Protein 2XEU (pdb70)

Structure (mmCIF, N/CA/C/O backbone):
data_2XEU
#
_entry.id   2XEU
#
_cell.length_a   72.616
_cell.length_b   72.616
_cell.length_c   72.616
_cell.angle_alpha   90.00
_cell.angle_beta   90.00
_cell.angle_gamma   90.00
#
_symmetry.space_group_name_H-M   'P 41 3 2'
#
loop_
_entity.id
_entity.type
_entity.pdbx_description
1 polymer 'RING FINGER PROTEIN 4'
2 branched beta-D-fructofuranose-(2-1)-alpha-D-glucopyranose
3 non-polymer 'ZINC ION'
4 non-polymer 'SULFATE ION'
5 water water
#
loop_
_atom_site.group_PDB
_atom_site.id
_atom_site.type_symbol
_atom_site.label_atom_id
_atom_site.label_alt_id
_atom_site.label_comp_id
_atom_site.label_asym_id
_atom_site.label_entity_id
_atom_site.label_seq_id
_atom_site.pdbx_PDB_ins_code
_atom_site.Cartn_x
_atom_site.Cartn_y
_atom_site.Cartn_z
_atom_site.occupancy
_atom_site.B_iso_or_equiv
_atom_site.auth_seq_id
_atom_site.auth_comp_id
_atom_site.auth_asym_id
_atom_site.auth_atom_id
_atom_site.pdbx_PDB_model_num
ATOM 1 N N . GLY A 1 1 ? 58.691 48.538 29.387 1.00 22.32 1 GLY A N 1
ATOM 2 C CA . GLY A 1 1 ? 58.841 47.519 30.449 1.00 23.37 1 GLY A CA 1
ATOM 3 C C . GLY A 1 1 ? 57.690 47.537 31.426 1.00 22.76 1 GLY A C 1
ATOM 4 O O . GLY A 1 1 ? 57.128 48.589 31.740 1.00 25.17 1 GLY A O 1
ATOM 5 N N . ALA A 1 2 ? 57.341 46.359 31.910 1.00 23.51 2 ALA A N 1
ATOM 6 C CA . ALA A 1 2 ? 56.257 46.199 32.844 1.00 24.11 2 ALA A CA 1
ATOM 7 C C . ALA A 1 2 ? 56.517 44.952 33.650 1.00 24.56 2 ALA A C 1
ATOM 8 O O . ALA A 1 2 ? 57.403 44.153 33.320 1.00 24.46 2 ALA A O 1
ATOM 10 N N . MET A 1 3 ? 55.755 44.796 34.716 1.00 24.08 3 MET A N 1
ATOM 11 C CA A MET A 1 3 ? 55.774 43.577 35.509 0.50 24.71 3 MET A CA 1
ATOM 12 C CA B MET A 1 3 ? 55.784 43.574 35.494 0.50 24.88 3 MET A CA 1
ATOM 13 C C . MET A 1 3 ? 54.366 43.023 35.478 1.00 24.41 3 MET A C 1
ATOM 14 O O . MET A 1 3 ? 53.492 43.491 36.203 1.00 26.38 3 MET A O 1
ATOM 23 N N . VAL A 1 4 ? 54.164 42.076 34.580 1.00 23.11 4 VAL A N 1
ATOM 24 C CA A VAL A 1 4 ? 52.915 41.343 34.467 0.50 22.10 4 VAL A CA 1
ATOM 25 C CA B VAL A 1 4 ? 52.914 41.363 34.414 0.50 22.10 4 VAL A CA 1
ATOM 26 C C . VAL A 1 4 ? 53.291 39.915 34.167 1.00 21.87 4 VAL A C 1
ATOM 27 O O . VAL A 1 4 ? 54.349 39.650 33.604 1.00 22.57 4 VAL A O 1
ATOM 34 N N . SER A 1 5 ? 52.433 38.992 34.570 1.00 21.47 5 SER A N 1
ATOM 35 C CA . SER A 1 5 ? 52.688 37.581 34.338 1.00 22.28 5 SER A CA 1
ATOM 36 C C . SER A 1 5 ? 51.544 36.969 33.543 1.00 20.92 5 SER A C 1
ATOM 37 O O . SER A 1 5 ? 50.388 37.362 33.709 1.00 22.38 5 SER A O 1
ATOM 40 N N . CYS A 1 6 ? 51.879 36.015 32.675 1.00 20.02 6 CYS A N 1
ATOM 41 C CA . CYS A 1 6 ? 50.885 35.257 31.909 1.00 19.30 6 CYS A CA 1
ATOM 42 C C . CYS A 1 6 ? 50.339 34.155 32.805 1.00 19.50 6 CYS A C 1
ATOM 43 O O . CYS A 1 6 ? 51.105 33.376 33.344 1.00 21.45 6 CYS A O 1
ATOM 46 N N . PRO A 1 7 ? 49.012 34.076 32.960 1.00 18.71 7 PRO A N 1
ATOM 47 C CA . PRO A 1 7 ? 48.481 33.061 33.861 1.00 19.26 7 PRO A CA 1
ATOM 48 C C . PRO A 1 7 ? 48.562 31.606 33.374 1.00 20.23 7 PRO A C 1
ATOM 49 O O . PRO A 1 7 ? 48.372 30.699 34.190 1.00 22.14 7 PRO A O 1
ATOM 53 N N . ILE A 1 8 ? 48.821 31.391 32.082 1.00 20.23 8 ILE A N 1
ATOM 54 C CA . ILE A 1 8 ? 48.874 30.042 31.511 1.00 21.06 8 ILE A CA 1
ATOM 55 C C . ILE A 1 8 ? 50.279 29.448 31.653 1.00 22.74 8 ILE A C 1
ATOM 56 O O . ILE A 1 8 ? 50.431 28.359 32.191 1.00 24.73 8 ILE A O 1
ATOM 61 N N . CYS A 1 9 ? 51.307 30.162 31.182 1.00 23.22 9 CYS A N 1
ATOM 62 C CA . CYS A 1 9 ? 52.692 29.699 31.357 1.00 24.29 9 CYS A CA 1
ATOM 63 C C . CYS A 1 9 ? 53.313 30.159 32.686 1.00 23.47 9 CYS A C 1
ATOM 64 O O . CYS A 1 9 ? 54.300 29.578 33.143 1.00 27.06 9 CYS A O 1
ATOM 67 N N . MET A 1 10 ? 52.727 31.185 33.303 1.00 22.92 10 MET A N 1
ATOM 68 C CA . MET A 1 10 ? 53.208 31.784 34.566 1.00 23.93 10 MET A CA 1
ATOM 69 C C . MET A 1 10 ? 54.604 32.420 34.478 1.00 24.75 10 MET A C 1
ATOM 70 O O . MET A 1 10 ? 55.22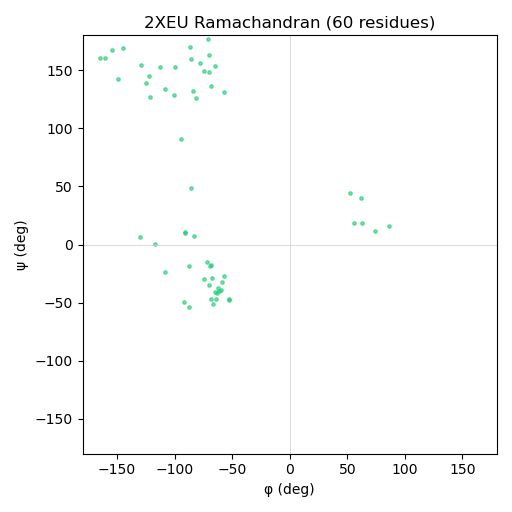4 32.690 35.499 1.00 28.48 10 MET A O 1
ATOM 75 N N . ASP A 1 11 ? 55.050 32.715 33.255 1.00 25.17 11 ASP A N 1
ATOM 76 C CA . ASP A 1 11 ? 56.247 33.538 33.026 1.00 24.72 11 ASP A CA 1
ATOM 77 C C . ASP A 1 11 ? 55.948 34.999 33.307 1.00 22.84 11 ASP A C 1
ATOM 78 O O . ASP A 1 11 ? 54.834 35.481 33.090 1.00 23.54 11 ASP A O 1
ATOM 83 N N . GLY A 1 12 ? 56.972 35.714 33.747 1.00 24.50 12 GLY A N 1
ATOM 84 C CA . GLY A 1 12 ? 56.900 37.150 33.934 1.00 23.20 12 GLY A CA 1
ATOM 85 C C . GLY A 1 12 ? 57.241 37.865 32.643 1.00 21.97 12 GLY A C 1
ATOM 86 O O . GLY A 1 12 ? 57.716 37.265 31.682 1.00 23.55 12 GLY A O 1
ATOM 87 N N . TYR A 1 13 ? 57.001 39.163 32.639 1.00 21.55 13 TYR A N 1
ATOM 88 C CA . TYR A 1 13 ? 57.191 40.003 31.459 1.00 21.45 13 TYR A CA 1
ATOM 89 C C . TYR A 1 13 ? 58.577 39.847 30.864 1.00 22.65 13 TYR A C 1
ATOM 90 O O . TYR A 1 13 ? 58.712 39.693 29.659 1.00 22.71 13 TYR A O 1
ATOM 99 N N . SER A 1 14 ? 59.594 39.894 31.720 1.00 25.44 14 SER A N 1
ATOM 100 C CA . SER A 1 14 ? 60.983 39.750 31.290 1.00 28.58 14 SER A CA 1
ATOM 101 C C . SER A 1 14 ? 61.191 38.491 30.449 1.00 28.06 14 SER A C 1
ATOM 102 O O . SER A 1 14 ? 61.781 38.563 29.381 1.00 29.84 14 SER A O 1
ATOM 105 N N . GLU A 1 15 ? 60.682 37.355 30.928 1.00 28.18 15 GLU A N 1
ATOM 106 C CA . GLU A 1 15 ? 60.834 36.065 30.232 1.00 29.55 15 GLU A CA 1
ATOM 107 C C . GLU A 1 15 ? 60.015 36.007 28.939 1.00 26.72 15 GLU A C 1
ATOM 108 O O . GLU A 1 15 ? 60.425 35.402 27.962 1.00 29.14 15 GLU A O 1
ATOM 114 N N . ILE A 1 16 ? 58.846 36.635 28.944 1.00 23.89 16 ILE A N 1
ATOM 115 C CA . ILE A 1 16 ? 57.974 36.666 27.767 1.00 23.12 16 ILE A CA 1
ATOM 116 C C . ILE A 1 16 ? 58.607 37.467 26.631 1.00 23.34 16 ILE A C 1
ATOM 117 O O . ILE A 1 16 ? 58.693 37.002 25.498 1.00 23.82 16 ILE A O 1
ATOM 122 N N . VAL A 1 17 ? 59.051 38.677 26.942 1.00 24.17 17 VAL A N 1
ATOM 123 C CA . VAL A 1 17 ? 59.611 39.545 25.912 1.00 25.65 17 VAL A CA 1
ATOM 124 C C . VAL A 1 17 ? 61.026 39.091 25.491 1.00 27.32 17 VAL A C 1
ATOM 125 O O . VAL A 1 17 ? 61.405 39.268 24.342 1.00 28.42 17 VAL A O 1
ATOM 129 N N . GLN A 1 18 ? 61.785 38.477 26.403 1.00 29.49 18 GLN A N 1
ATOM 130 C CA . GLN A 1 18 ? 63.112 37.913 26.055 1.00 32.91 18 GLN A CA 1
ATOM 131 C C . GLN A 1 18 ? 63.005 36.863 24.945 1.00 33.26 18 GLN A C 1
ATOM 132 O O . GLN A 1 18 ? 63.929 36.696 24.138 1.00 34.91 18 GLN A O 1
ATOM 138 N N . ASN A 1 19 ? 61.880 36.152 24.942 1.00 32.48 19 ASN A N 1
ATOM 139 C CA . ASN A 1 19 ? 61.574 35.069 24.014 1.00 33.87 19 ASN A CA 1
ATOM 140 C C . ASN A 1 19 ? 60.836 35.541 22.737 1.00 32.03 19 ASN A C 1
ATOM 141 O O . ASN A 1 19 ? 60.309 34.726 21.991 1.00 30.74 19 ASN A O 1
ATOM 146 N N . GLY A 1 20 ? 60.752 36.851 22.507 1.00 29.87 20 GLY A N 1
ATOM 147 C CA . GLY A 1 20 ? 60.097 37.374 21.298 1.00 29.23 20 GLY A CA 1
ATOM 148 C C . GLY A 1 20 ? 58.572 37.317 21.258 1.00 27.74 20 GLY A C 1
ATOM 149 O O . GLY A 1 20 ? 57.961 37.530 20.205 1.00 29.73 20 GLY A O 1
ATOM 150 N N . ARG A 1 21 ? 57.952 37.031 22.396 1.00 25.93 21 ARG A N 1
ATOM 151 C CA . ARG A 1 21 ? 56.496 36.999 22.480 1.00 23.95 21 ARG A CA 1
ATOM 152 C C . ARG A 1 21 ? 55.966 38.396 22.748 1.00 22.43 21 ARG A C 1
ATOM 153 O O . ARG A 1 21 ? 56.701 39.287 23.190 1.00 22.44 21 ARG A O 1
ATOM 161 N N . LEU A 1 22 ? 54.688 38.584 22.435 1.00 24.90 22 LEU A N 1
ATOM 162 C CA . LEU A 1 22 ? 53.975 39.810 22.746 1.00 22.81 22 LEU A CA 1
ATOM 163 C C . LEU A 1 22 ? 53.148 39.615 23.998 1.00 21.27 22 LEU A C 1
ATOM 164 O O . LEU A 1 22 ? 52.736 38.501 24.311 1.00 20.46 22 LEU A O 1
ATOM 169 N N . ILE A 1 23 ? 52.905 40.701 24.714 1.00 18.72 23 ILE A N 1
ATOM 170 C CA . ILE A 1 23 ? 51.842 40.710 25.706 1.00 17.43 23 ILE A CA 1
ATOM 171 C C . ILE A 1 23 ? 50.562 41.028 24.932 1.00 15.79 23 ILE A C 1
ATOM 172 O O . ILE A 1 23 ? 50.538 41.953 24.125 1.00 16.64 23 ILE A O 1
ATOM 177 N N . VAL A 1 24 ? 49.508 40.255 25.161 1.00 15.57 24 VAL A N 1
ATOM 178 C CA . VAL A 1 24 ? 48.240 40.470 24.473 1.00 14.79 24 VAL A CA 1
ATOM 179 C C . VAL A 1 24 ? 47.096 40.535 25.461 1.00 12.80 24 VAL A C 1
ATOM 180 O O . VAL A 1 24 ? 47.182 39.991 26.562 1.00 14.45 24 VAL A O 1
ATOM 184 N N . SER A 1 25 ? 46.038 41.228 25.062 1.00 13.43 25 SER A N 1
ATOM 185 C 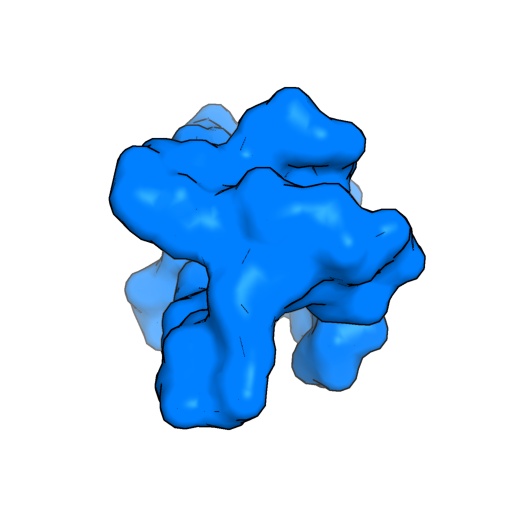CA . SER A 1 25 ? 44.790 41.259 25.814 1.00 13.09 25 SER A CA 1
ATOM 186 C C . SER A 1 25 ? 43.648 40.825 24.910 1.00 13.18 25 SER A C 1
ATOM 187 O O . SER A 1 25 ? 43.577 41.222 23.751 1.00 14.48 25 SER A O 1
ATOM 190 N N . THR A 1 26 ? 42.739 40.029 25.450 1.00 13.26 26 THR A N 1
ATOM 191 C CA . THR A 1 26 ? 41.432 39.853 24.833 1.00 14.10 26 THR A CA 1
ATOM 192 C C . THR A 1 26 ? 40.606 41.130 24.978 1.00 15.26 26 THR A C 1
ATOM 193 O O . THR A 1 26 ? 40.893 41.971 25.818 1.00 14.74 26 THR A O 1
ATOM 197 N N . GLU A 1 27 ? 39.545 41.259 24.194 1.00 17.09 27 GLU A N 1
ATOM 198 C CA . GLU A 1 27 ? 38.664 42.421 24.333 1.00 19.34 27 GLU A CA 1
ATOM 199 C C . GLU A 1 27 ? 37.882 42.383 25.649 1.00 18.70 27 GLU A C 1
ATOM 200 O O . GLU A 1 27 ? 37.400 43.413 26.108 1.00 19.11 27 GLU A O 1
ATOM 206 N N . CYS A 1 28 ? 37.800 41.199 26.262 1.00 17.86 28 CYS A N 1
ATOM 207 C CA . CYS A 1 28 ? 37.252 41.046 27.616 1.00 17.49 28 CYS A CA 1
ATOM 208 C C . CYS A 1 28 ? 38.275 41.338 28.719 1.00 15.84 28 CYS A C 1
ATOM 209 O O . CYS A 1 28 ? 37.986 41.174 29.902 1.00 17.42 28 CYS A O 1
ATOM 212 N N . GLY A 1 29 ? 39.452 41.821 28.333 1.00 15.21 29 GLY A N 1
ATOM 213 C CA . GLY A 1 29 ? 40.419 42.362 29.279 1.00 14.30 29 GLY A CA 1
ATOM 214 C C . GLY A 1 29 ? 41.359 41.365 29.928 1.00 13.05 29 GLY A C 1
ATOM 215 O O . GLY A 1 29 ? 42.004 41.680 30.927 1.00 13.83 29 GLY A O 1
ATOM 216 N N . HIS A 1 30 ? 41.454 40.170 29.361 1.00 13.14 30 HIS A N 1
ATOM 217 C CA . HIS A 1 30 ? 42.280 39.129 29.940 1.00 12.75 30 HIS A CA 1
ATOM 218 C C . HIS A 1 30 ? 43.609 39.034 29.202 1.00 13.14 30 HIS A C 1
ATOM 219 O O . HIS A 1 30 ? 43.656 38.954 27.971 1.00 13.53 30 HIS A O 1
ATOM 226 N N . VAL A 1 31 ? 44.685 39.067 29.991 1.00 13.37 31 VAL A N 1
ATOM 227 C CA . VAL A 1 31 ? 46.031 39.290 29.490 1.00 12.91 31 VAL A CA 1
ATOM 228 C C . VAL A 1 31 ? 46.836 38.006 29.556 1.00 13.22 31 VAL A C 1
ATOM 229 O O . VAL A 1 31 ? 46.826 37.284 30.557 1.00 14.44 31 VAL A O 1
ATOM 233 N N . PHE A 1 32 ? 47.525 37.738 28.455 1.00 13.54 32 PHE A N 1
ATOM 234 C CA . PHE A 1 32 ? 48.311 36.532 28.263 1.00 14.18 32 PHE A CA 1
ATOM 235 C C . PHE A 1 32 ? 49.545 36.879 27.443 1.00 15.38 32 PHE A C 1
ATOM 236 O O . PHE A 1 32 ? 49.621 37.952 26.859 1.00 15.96 32 PHE A O 1
ATOM 244 N N . CYS A 1 33 ? 50.489 35.955 27.350 1.00 17.01 33 CYS A N 1
ATOM 245 C CA . CYS A 1 33 ? 51.480 36.047 26.282 1.00 18.48 33 CYS A CA 1
ATOM 246 C C . CYS A 1 33 ? 50.855 35.556 24.968 1.00 19.33 33 CYS A C 1
ATOM 247 O O . CYS A 1 33 ? 49.884 34.792 24.963 1.00 19.55 33 CYS A O 1
ATOM 250 N N . SER A 1 34 ? 51.412 36.005 23.850 1.00 20.12 34 SER A N 1
ATOM 251 C CA . SER A 1 34 ? 50.857 35.691 22.540 1.00 20.75 34 SER A CA 1
ATOM 252 C C . SER A 1 34 ? 50.857 34.199 22.203 1.00 23.31 34 SER A C 1
ATOM 253 O O . SER A 1 34 ? 49.927 33.698 21.582 1.00 24.06 34 SER A O 1
ATOM 256 N N . GLN A 1 35 ? 51.910 33.505 22.617 1.00 22.90 35 GLN A N 1
ATOM 257 C CA . GLN A 1 35 ? 52.062 32.081 22.346 1.00 24.67 35 GLN A CA 1
ATOM 258 C C . GLN A 1 35 ? 50.972 31.270 23.031 1.00 23.55 35 GLN A C 1
ATOM 259 O O . GLN A 1 35 ? 50.350 30.419 22.401 1.00 24.90 35 GLN A O 1
ATOM 265 N N . CYS A 1 36 ? 50.729 31.548 24.309 1.00 21.56 36 CYS A N 1
ATOM 266 C CA . CYS A 1 36 ? 49.699 30.822 25.058 1.00 22.21 36 CYS A CA 1
ATOM 267 C C . CYS A 1 36 ? 48.303 31.084 24.523 1.00 20.97 36 CYS A C 1
ATOM 268 O O . CYS A 1 36 ? 47.496 30.161 24.429 1.00 21.47 36 CYS A O 1
ATOM 271 N N . LEU A 1 37 ? 48.009 32.329 24.167 1.00 19.96 37 LEU A N 1
ATOM 272 C CA . LEU A 1 37 ? 46.689 32.624 23.631 1.00 19.54 37 LEU A CA 1
ATOM 273 C C . LEU A 1 37 ? 46.505 31.989 22.251 1.00 21.23 37 LEU A C 1
ATOM 274 O O . LEU A 1 37 ? 45.482 31.365 21.987 1.00 21.54 37 LEU A O 1
ATOM 279 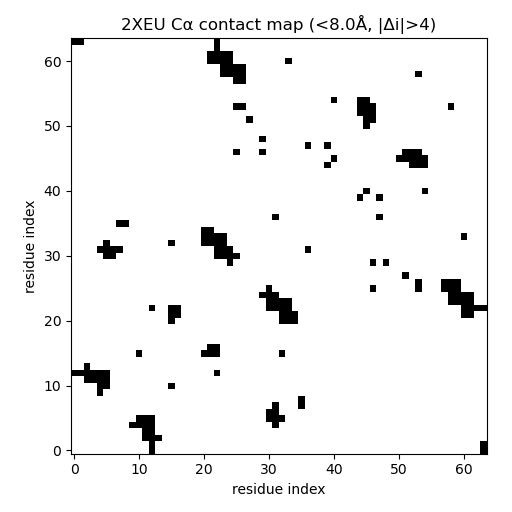N N . ARG A 1 38 ? 47.489 32.142 21.369 1.00 23.02 38 ARG A N 1
ATOM 280 C CA . ARG A 1 38 ? 47.383 31.539 20.042 1.00 25.51 38 ARG A CA 1
ATOM 281 C C . ARG A 1 38 ? 47.278 30.020 20.136 1.00 26.90 38 ARG A C 1
ATOM 282 O O . ARG A 1 38 ? 46.509 29.412 19.398 1.00 28.57 38 ARG A O 1
ATOM 290 N N . ASP A 1 39 ? 48.034 29.410 21.045 1.00 26.88 39 ASP A N 1
ATOM 291 C CA . ASP A 1 39 ? 47.924 27.970 21.260 1.00 29.47 39 ASP A CA 1
ATOM 292 C C . ASP A 1 39 ? 46.536 27.589 21.773 1.00 28.26 39 ASP A C 1
ATOM 293 O O . ASP A 1 39 ? 45.962 26.59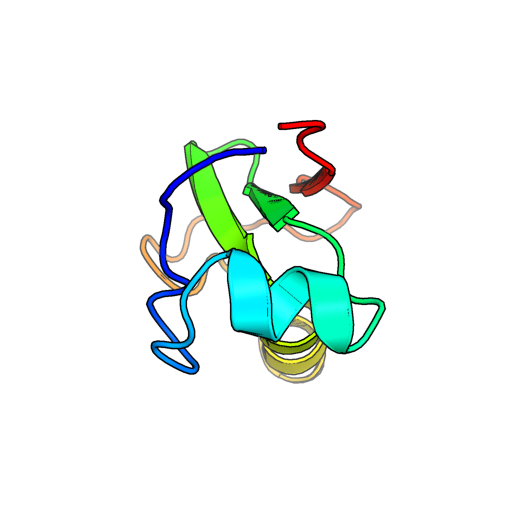7 21.323 1.00 31.84 39 ASP A O 1
ATOM 298 N N . SER A 1 40 ? 45.990 28.374 22.702 1.00 26.37 40 SER A N 1
ATOM 299 C CA . SER A 1 40 ? 44.644 28.113 23.211 1.00 25.29 40 SER A CA 1
ATOM 300 C C . SER A 1 40 ? 43.650 28.173 22.067 1.00 25.80 40 SER A C 1
ATOM 301 O O . SER A 1 40 ? 42.732 27.356 22.000 1.00 28.52 40 SER A O 1
ATOM 304 N N . LEU A 1 41 ? 43.857 29.121 21.156 1.00 25.60 41 LEU A N 1
ATOM 305 C CA . LEU A 1 41 ? 42.938 29.340 20.035 1.00 27.19 41 LEU A CA 1
ATOM 306 C C . LEU A 1 41 ? 42.937 28.208 19.001 1.00 30.18 41 LEU A C 1
ATOM 307 O O . LEU A 1 41 ? 42.004 28.110 18.201 1.00 33.07 41 LEU A O 1
ATOM 312 N N . LYS A 1 42 ? 43.968 27.364 19.018 1.00 38.53 42 LYS A N 1
ATOM 313 C CA . LYS A 1 42 ? 43.999 26.165 18.168 1.00 41.58 42 LYS A CA 1
ATOM 314 C C . LYS A 1 42 ? 42.941 25.141 18.592 1.00 42.23 42 LYS A C 1
ATOM 315 O O . LYS A 1 42 ? 42.465 24.363 17.767 1.00 44.50 42 LYS A O 1
ATOM 321 N N . ASN A 1 43 ? 42.592 25.139 19.879 1.00 40.39 43 ASN A N 1
ATOM 322 C CA . ASN A 1 43 ? 41.650 24.165 20.443 1.00 41.58 43 ASN A CA 1
ATOM 323 C C . ASN A 1 43 ? 40.283 24.750 20.818 1.00 39.59 43 ASN A C 1
ATOM 324 O O . ASN A 1 43 ? 39.297 24.017 20.875 1.00 39.66 43 ASN A O 1
ATOM 329 N N . ALA A 1 44 ? 40.225 26.056 21.074 1.00 35.76 44 ALA A N 1
ATOM 330 C CA . ALA A 1 44 ? 39.006 26.697 21.574 1.00 34.68 44 ALA A CA 1
ATOM 331 C C . ALA A 1 44 ? 38.901 28.145 21.107 1.00 32.25 44 ALA A C 1
ATOM 332 O O . ALA A 1 44 ? 39.899 28.846 21.055 1.00 32.77 44 ALA A O 1
ATOM 334 N N . ASN A 1 45 ? 37.691 28.599 20.791 1.00 32.67 45 ASN A N 1
ATOM 335 C CA . ASN A 1 45 ? 37.471 29.990 20.369 1.00 32.76 45 ASN A CA 1
ATOM 336 C C . ASN A 1 45 ? 37.155 30.940 21.525 1.00 30.84 45 ASN A C 1
ATOM 337 O O . ASN A 1 45 ? 36.791 32.092 21.310 1.00 30.45 45 ASN A O 1
ATOM 342 N N . THR A 1 46 ? 37.321 30.457 22.749 1.00 30.82 46 THR A N 1
ATOM 343 C CA . THR A 1 46 ? 36.889 31.185 23.927 1.00 28.34 46 THR A CA 1
ATOM 344 C C . THR A 1 46 ? 38.066 31.639 24.766 1.00 25.27 46 THR A C 1
ATOM 345 O O . THR A 1 46 ? 39.136 31.025 24.761 1.00 26.57 46 THR A O 1
ATOM 349 N N . CYS A 1 47 ? 37.855 32.725 25.499 1.00 22.28 47 CYS A N 1
ATOM 350 C CA . CYS A 1 47 ? 38.865 33.250 26.395 1.00 20.82 47 CYS A CA 1
ATOM 351 C C . CYS A 1 47 ? 39.281 32.184 27.401 1.00 20.24 47 CYS A C 1
ATOM 352 O O . CYS A 1 47 ? 38.420 31.555 28.011 1.00 22.20 47 CYS A O 1
ATOM 355 N N . PRO A 1 48 ? 40.595 31.966 27.580 1.00 19.56 48 PRO A N 1
ATOM 356 C CA . PRO A 1 48 ? 41.051 31.010 28.600 1.00 20.87 48 PRO A CA 1
ATOM 357 C C . PRO A 1 48 ? 40.576 31.315 30.026 1.00 20.73 48 PRO A C 1
ATOM 358 O O . PRO A 1 48 ? 40.477 30.394 30.842 1.00 23.65 48 PRO A O 1
ATOM 362 N N . THR A 1 49 ? 40.316 32.592 30.311 1.00 19.66 49 THR A N 1
ATOM 363 C CA . THR A 1 49 ? 39.920 33.052 31.649 1.00 20.34 49 THR A CA 1
ATOM 364 C C . THR A 1 49 ? 38.401 33.083 31.863 1.00 21.75 49 THR A C 1
ATOM 365 O O . THR A 1 49 ? 37.909 32.555 32.859 1.00 23.77 49 THR A O 1
ATOM 369 N N . CYS A 1 50 ? 37.658 33.685 30.943 1.00 21.64 50 CYS A N 1
ATOM 370 C CA . CYS A 1 50 ? 36.211 33.870 31.147 1.00 23.55 50 CYS A CA 1
ATOM 371 C C . CYS A 1 50 ? 35.323 33.150 30.135 1.00 24.82 50 CYS A C 1
ATOM 372 O O . CYS A 1 50 ? 34.087 33.238 30.213 1.00 26.92 50 CYS A O 1
ATOM 375 N N . ARG A 1 51 ? 35.932 32.441 29.194 1.00 33.32 51 ARG A N 1
ATOM 376 C CA . ARG A 1 51 ? 35.201 31.714 28.160 1.00 36.50 51 ARG A CA 1
ATOM 377 C C . ARG A 1 51 ? 34.212 32.527 27.294 1.00 36.06 51 ARG A C 1
ATOM 378 O O . ARG A 1 51 ? 33.349 31.939 26.640 1.00 40.58 51 ARG A O 1
ATOM 386 N N . LYS A 1 52 ? 34.344 33.857 27.258 1.00 34.72 52 LYS A N 1
ATOM 387 C CA . LYS A 1 52 ? 33.664 34.655 26.235 1.00 35.65 52 LYS A CA 1
ATOM 388 C C . LYS A 1 52 ? 34.362 34.351 24.915 1.00 33.75 52 LYS A C 1
ATOM 389 O O . LYS A 1 52 ? 35.552 34.051 24.909 1.00 34.44 52 LYS A O 1
ATOM 395 N N . LYS A 1 53 ? 33.633 34.395 23.803 1.00 35.97 53 LYS A N 1
ATOM 396 C CA . LYS A 1 53 ? 34.242 34.125 22.501 1.00 38.24 53 LYS A CA 1
ATOM 397 C C . LYS A 1 53 ? 35.204 35.251 22.128 1.00 37.66 53 LYS A C 1
ATOM 398 O O . LYS A 1 53 ? 34.896 36.426 22.322 1.00 39.91 53 LYS A O 1
ATOM 404 N N . ILE A 1 54 ? 36.375 34.874 21.618 1.00 35.58 54 ILE A N 1
ATOM 405 C CA . ILE A 1 54 ? 37.412 35.836 21.239 1.00 36.24 54 ILE A CA 1
ATOM 406 C C . ILE A 1 54 ? 37.981 35.632 19.826 1.00 36.95 54 ILE A C 1
ATOM 407 O O . ILE A 1 54 ? 38.943 36.304 19.447 1.00 36.31 54 ILE A O 1
ATOM 412 N N . ASN A 1 55 ? 37.407 34.722 19.042 1.00 38.60 55 ASN A N 1
ATOM 413 C CA . ASN A 1 55 ? 37.853 34.556 17.660 1.00 39.79 55 ASN A CA 1
ATOM 414 C C . ASN A 1 55 ? 37.425 35.760 16.804 1.00 40.86 55 ASN A C 1
ATOM 415 O O . ASN A 1 55 ? 36.761 36.673 17.298 1.00 40.71 55 ASN A O 1
ATOM 420 N N . HIS A 1 56 ? 37.831 35.768 15.536 1.00 38.86 56 HIS A N 1
ATOM 421 C CA . HIS A 1 56 ? 37.725 36.960 14.687 1.00 40.87 56 HIS A CA 1
ATOM 422 C C . HIS A 1 56 ? 38.562 38.106 15.268 1.00 37.57 56 HIS A C 1
ATOM 423 O O . HIS A 1 56 ? 38.142 39.267 15.266 1.00 37.27 56 HIS A O 1
ATOM 430 N N . LYS A 1 57 ? 39.745 37.757 15.773 1.00 32.74 57 LYS A N 1
ATOM 431 C CA . LYS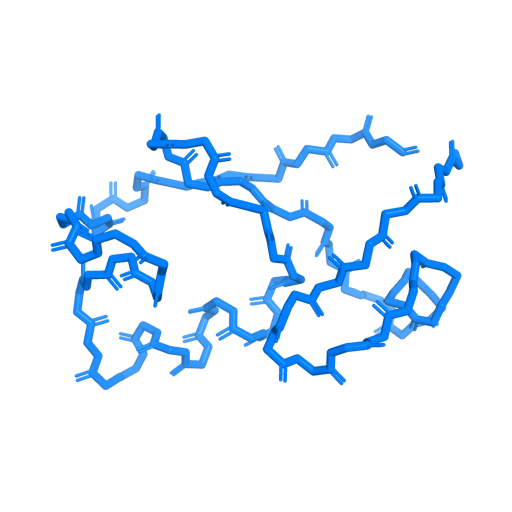 A 1 57 ? 40.714 38.719 16.310 1.00 31.16 57 LYS A CA 1
ATOM 432 C C . LYS A 1 57 ? 40.145 39.674 17.369 1.00 28.31 57 LYS A C 1
ATOM 433 O O . LYS A 1 57 ? 40.438 40.871 17.345 1.00 28.97 57 LYS A O 1
ATOM 439 N N . ARG A 1 58 ? 39.360 39.144 18.307 1.00 26.10 58 ARG A N 1
ATOM 440 C CA . ARG A 1 58 ? 38.915 39.927 19.471 1.00 24.85 58 ARG A CA 1
ATOM 441 C C . ARG A 1 58 ? 39.969 39.868 20.584 1.00 20.50 58 ARG A C 1
ATOM 442 O O . ARG A 1 58 ? 39.685 39.629 21.764 1.00 20.72 58 ARG A O 1
ATOM 450 N N . TYR A 1 59 ? 41.203 40.120 20.169 1.00 19.54 59 TYR A N 1
ATOM 451 C CA . TYR A 1 59 ? 42.354 40.199 21.038 1.00 17.08 59 TYR A CA 1
ATOM 452 C C . TYR A 1 59 ? 43.414 40.968 20.253 1.00 16.54 59 TYR A C 1
ATOM 453 O O . TYR A 1 59 ? 43.329 41.067 19.012 1.00 18.72 59 TYR A O 1
ATOM 462 N N . HIS A 1 60 ? 44.396 41.511 20.955 1.00 15.29 60 HIS A N 1
ATOM 463 C CA . HIS A 1 60 ? 45.385 42.384 20.326 1.00 15.63 60 HIS A CA 1
ATOM 464 C C . HIS A 1 60 ? 46.588 42.566 21.240 1.00 14.92 60 HIS A C 1
ATOM 465 O O . HIS A 1 60 ? 46.484 42.376 22.443 1.00 14.32 60 HIS A O 1
ATOM 472 N N . PRO A 1 61 ? 47.732 42.990 20.683 1.00 15.95 61 PRO A N 1
ATOM 473 C CA . PRO A 1 61 ? 48.847 43.275 21.566 1.00 16.25 61 PRO A CA 1
ATOM 474 C C . PRO A 1 61 ? 48.557 44.453 22.494 1.00 15.69 61 PRO A C 1
ATOM 475 O O . P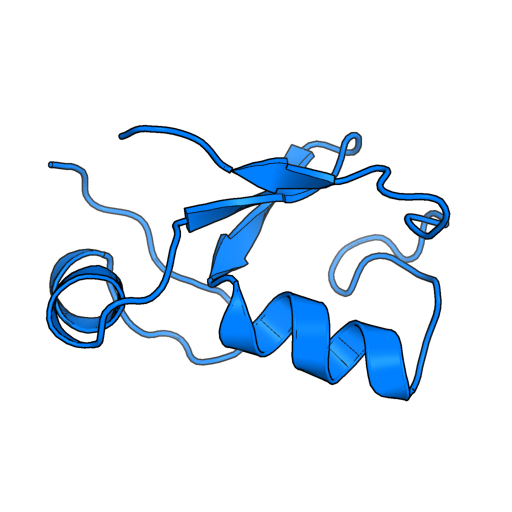RO A 1 61 ? 47.738 45.337 22.164 1.00 16.76 61 PRO A O 1
ATOM 479 N N . ILE A 1 62 ? 49.218 44.456 23.643 1.00 15.90 62 ILE A N 1
ATOM 480 C CA . ILE A 1 62 ? 49.308 45.644 24.481 1.00 15.69 62 ILE A CA 1
ATOM 481 C C . ILE A 1 62 ? 50.795 45.989 24.649 1.00 16.08 62 ILE A C 1
ATOM 482 O O . ILE A 1 62 ? 51.624 45.157 25.022 1.00 18.43 62 ILE A O 1
ATOM 487 N N . TYR A 1 63 ? 51.117 47.231 24.340 1.00 14.40 63 TYR A N 1
ATOM 488 C CA . TYR A 1 63 ? 52.483 47.671 24.255 1.00 14.84 63 TYR A CA 1
ATOM 489 C C . TYR A 1 63 ? 52.888 48.275 25.581 1.00 14.76 63 TYR A C 1
ATOM 490 O O . TYR A 1 63 ? 52.741 49.478 25.813 1.00 17.08 63 TYR A O 1
ATOM 499 N N . ILE A 1 64 ? 53.419 47.418 26.444 1.00 16.31 64 ILE A N 1
ATOM 500 C CA . ILE A 1 64 ? 53.840 47.826 27.781 1.00 16.99 64 ILE A CA 1
ATOM 501 C C . ILE A 1 64 ? 55.264 47.392 28.052 1.00 18.79 64 ILE A C 1
ATOM 502 O O . ILE A 1 64 ? 55.840 47.770 29.070 1.00 19.73 64 ILE A O 1
#

Radius of gyration: 10.89 Å; Cα contacts (8 Å, |Δi|>4): 96; chains: 1; bounding box: 29×24×21 Å

Nearest PDB structures (foldseek):
  2xeu-assembly1_A-2  TM=1.016E+00  e=2.336E-13  Homo sapiens
  4ap4-assembly1_A  TM=9.491E-01  e=1.519E-10  Rattus norvegicus
  5aiu-assembly1_A  TM=9.772E-01  e=2.220E-09  Rattus norvegicus
  3ng2-assembly1_B  TM=8.238E-01  e=1.825E-09  Rattus norvegicus
  2ea6-assembly1_A  TM=8.582E-01  e=9.873E-08  Homo sapiens

Solvent-accessible surface area: 4282 Å² total; per-residue (Å²): 97,32,190,50,75,2,73,75,47,146,46,22,34,77,88,2,62,159,98,70,34,84,8,9,11,2,119,40,49,52,48,2,0,21,100,16,2,127,70,30,28,167,143,41,76,36,1,51,80,60,191,132,132,2,36,153,142,80,27,83,44,46,187,77

Sequence (64 aa):
GAMMVVSCPICMDGYSEIVQNGRLIVSTECGHVFCSQCLRDSLKNANTCPTCRKKINHKRYHPIYI

Foldseek 3Di:
DDWDAAPPVRDTPVVLVVVVWFWKAALVGHIHTPVVVVVVVVPAQADPPPGDGRPPPSMDGDDD

Secondary structure (DSSP, 8-state):
----B-TTT--BHHHHHHTTPPEEEETTS-EEEHHHHHHHHHH-SB-TTT--B-TTT-EEE---

B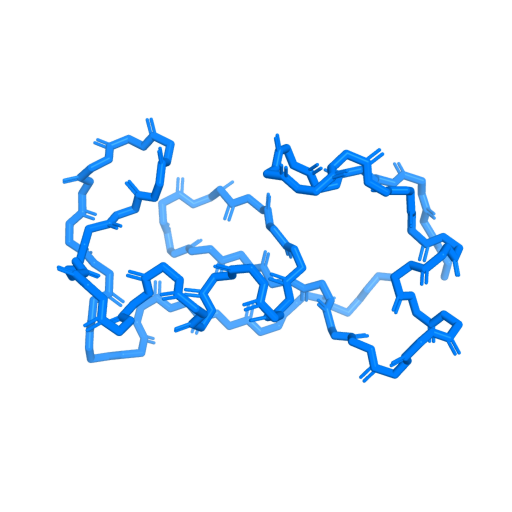-factor: mean 27.31, std 9.93, range [12.75, 62.92]

CATH classification: 3.30.40.10

Organism: Homo sapiens (NCBI:txid9606)

InterPro domains:
  IPR001841 Zinc finger, RING-type [PF13639] (131-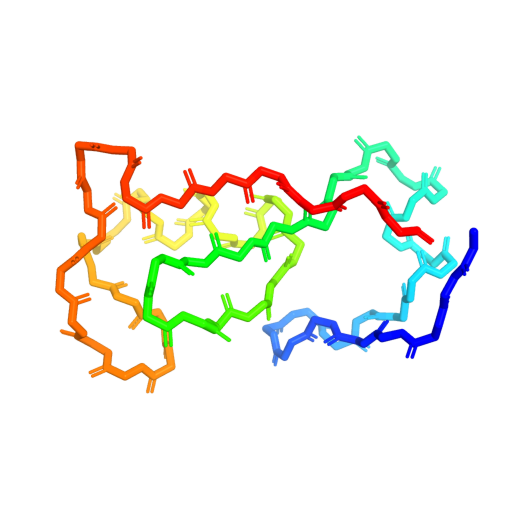177)
  IPR001841 Zinc finger, RING-type [PS50089] (132-177)
  IPR001841 Zinc finger, RING-type [SM00184] (132-176)
  IPR013083 Zinc finger, RING/FYVE/PHD-type [G3DSA:3.30.40.10] (128-190)
  IPR017907 Zinc finger, RING-type, conserved site [PS00518] (154-163)
  IPR043295 RNF4, RING finger, HC subclass [cd16533] (127-183)
  IPR047134 E3 ubiquitin-protein ligase RNF4 [PTHR23041] (3-190)

GO terms:
  GO:0120186 negative regulation of protein localization to chromatin (P, IDA)
  GO:0005515 protein binding (F, IPI)
  GO:0061630 ubiquitin protein ligase activity (F, IDA)
  GO:0005634 nucleus (C, IDA)
  GO:0005737 cytoplasm (C, IDA)
  GO:0016605 PML body (C, IDA)
  GO:0045944 positive regulation of transcription by RNA polymerase II (P, IDA)
  GO:0032184 SUMO polymer binding (F, IDA)
  GO:0046685 response to arsenic-containing substance (P, IDA)
  GO:0043161 proteasome-mediated ubiquitin-dependent protein catabolic process (P, IMP)
  GO:0090169 regulation of spindle assembly (P, IMP)
  GO:0090234 regulation of kinetochore assembly (P, IMP)
  GO:0005654 nucleoplasm (C, TAS)
  GO:0042802 identical protein binding (F, IPI)
  GO:0005654 nucleoplasm (C, IDA)
  GO:0016604 nuclear body (C, IDA)